Protein AF-A0A353CU67-F1 (afdb_monomer_lite)

Secondary structure (DSSP, 8-state):
--HHHHHHHHHHHHHHHHHHHHHTT-EE-S-HHHHHHHHHHHHHHHHHHSS-B-TTS---S-GGGSGGGBSSPTTHHHHHHHHSB-TTSSEE-HHHHTTSSPPPPPPP-SPPHHHHHHHHTT---------PPPS----PPP--

Radius of gyration: 16.13 Å; chains: 1; bounding box: 31×42×41 Å

pLDDT: mean 87.17, std 20.07, range [31.86, 98.75]

Foldseek 3Di:
DDPVVLLVQLVVVLVVVQVLQVQFVWHFAPPPVLSSVQSSLQVVCCVQLVARFRSPDDDPSDCVLRLQRGPVHVQQVVQCVPQQAGQSRRIGHPCCNVVVDPRDHTDDPDDDPVVSVVVVVDPPDDDDDDDDDDPDRGDDDRRD

Sequence (144 aa):
MNDEELKAKASALREKLDREAREGGYIINPDADMTGFLCEGLVRNIERYGYMACPCRLASGKRAEDLDIICPCDYRDPDLAEHGACFCALYVDSDIASGKKEARSVPERRPDAEQRAAAGGAQKSPSPEKSAPARGAGGMKVWR

Structure (mmCIF, N/CA/C/O backbone):
data_AF-A0A353CU67-F1
#
_entry.id   AF-A0A353CU67-F1
#
loop_
_atom_site.group_PDB
_atom_site.id
_atom_site.type_symbol
_atom_site.label_atom_id
_atom_site.label_alt_id
_atom_site.label_comp_id
_atom_site.label_asym_id
_atom_site.label_entity_id
_atom_site.label_seq_id
_atom_site.pdbx_PDB_ins_code
_atom_site.Cartn_x
_atom_site.Cartn_y
_atom_site.Cartn_z
_atom_site.occupancy
_atom_site.B_iso_or_equiv
_atom_site.auth_seq_id
_atom_site.auth_comp_id
_atom_site.auth_asym_id
_atom_site.auth_atom_id
_atom_site.pdbx_PDB_model_num
ATOM 1 N N . MET A 1 1 ? 13.006 14.622 -5.418 1.00 91.75 1 MET A N 1
ATOM 2 C CA . MET A 1 1 ? 11.907 15.270 -4.670 1.00 91.75 1 MET A CA 1
ATOM 3 C C . MET A 1 1 ? 12.388 15.688 -3.281 1.00 91.75 1 MET A C 1
ATOM 5 O O . MET A 1 1 ? 13.183 14.951 -2.707 1.00 91.75 1 MET A O 1
ATOM 9 N N . ASN A 1 2 ? 11.964 16.845 -2.761 1.00 96.38 2 ASN A N 1
ATOM 10 C CA . ASN A 1 2 ? 12.246 17.243 -1.369 1.00 96.38 2 ASN A CA 1
ATOM 11 C C . ASN A 1 2 ? 11.168 16.704 -0.397 1.00 96.38 2 ASN A C 1
ATOM 13 O O . ASN A 1 2 ? 10.161 16.151 -0.838 1.00 96.38 2 ASN A O 1
ATOM 17 N N . ASP A 1 3 ? 11.372 16.851 0.915 1.00 96.25 3 ASP A N 1
ATOM 18 C CA . ASP A 1 3 ? 10.478 16.263 1.928 1.00 96.25 3 ASP A CA 1
ATOM 19 C C . ASP A 1 3 ? 9.068 16.875 1.938 1.00 96.25 3 ASP A C 1
ATOM 21 O O . ASP A 1 3 ? 8.085 16.165 2.148 1.00 96.25 3 ASP A O 1
ATOM 25 N N . GLU A 1 4 ? 8.947 18.179 1.693 1.00 97.50 4 GLU A N 1
ATOM 26 C CA . GLU A 1 4 ? 7.653 18.871 1.650 1.00 97.50 4 GLU A CA 1
ATOM 27 C C . GLU A 1 4 ? 6.829 18.422 0.435 1.00 97.50 4 GLU A C 1
ATOM 29 O O . GLU A 1 4 ? 5.654 18.070 0.556 1.00 97.50 4 GLU A O 1
ATOM 34 N N . GLU A 1 5 ? 7.476 18.340 -0.728 1.00 98.06 5 GLU A N 1
ATOM 35 C CA . GLU A 1 5 ? 6.890 17.850 -1.972 1.00 98.06 5 GLU A CA 1
ATOM 36 C C . GLU A 1 5 ? 6.464 16.376 -1.845 1.00 98.06 5 GLU A C 1
ATOM 38 O O . GLU A 1 5 ? 5.383 16.005 -2.310 1.00 98.06 5 GLU A O 1
ATOM 43 N N . LEU A 1 6 ? 7.268 15.538 -1.176 1.00 98.19 6 LEU A N 1
ATOM 44 C CA . LEU A 1 6 ? 6.927 14.140 -0.901 1.00 98.19 6 LEU A CA 1
ATOM 45 C C . LEU A 1 6 ? 5.669 14.029 -0.040 1.00 98.19 6 LEU A C 1
ATOM 47 O O . LEU A 1 6 ? 4.749 13.296 -0.406 1.00 98.19 6 LEU A O 1
ATOM 51 N N . LYS A 1 7 ? 5.607 14.774 1.068 1.00 97.81 7 LYS A N 1
ATOM 52 C CA . LYS A 1 7 ? 4.450 14.770 1.973 1.00 97.81 7 LYS A CA 1
ATOM 53 C C . LYS A 1 7 ? 3.183 15.260 1.280 1.00 97.81 7 LYS A C 1
ATOM 55 O O . LYS A 1 7 ? 2.132 14.639 1.426 1.00 97.81 7 LYS A O 1
ATOM 60 N N . ALA A 1 8 ? 3.280 16.312 0.466 1.00 98.31 8 ALA A N 1
ATOM 61 C CA . ALA A 1 8 ? 2.150 16.814 -0.311 1.00 98.31 8 ALA A CA 1
ATOM 62 C C . ALA A 1 8 ? 1.625 15.760 -1.304 1.00 98.31 8 ALA A C 1
ATOM 64 O O . ALA A 1 8 ? 0.421 15.497 -1.353 1.00 98.31 8 ALA A O 1
ATOM 65 N N . LYS A 1 9 ? 2.519 15.094 -2.053 1.00 98.50 9 LYS A N 1
ATOM 66 C CA . LYS A 1 9 ? 2.133 14.006 -2.969 1.00 98.50 9 LYS A CA 1
ATOM 67 C C . LYS A 1 9 ? 1.560 12.798 -2.231 1.00 98.50 9 LYS A C 1
ATOM 69 O O . LYS A 1 9 ? 0.601 12.204 -2.717 1.00 98.50 9 LYS A O 1
ATOM 74 N N . ALA A 1 10 ? 2.118 12.437 -1.077 1.00 98.38 10 ALA A N 1
ATOM 75 C CA . ALA A 1 10 ? 1.627 11.332 -0.260 1.00 98.38 10 ALA A CA 1
ATOM 76 C C . ALA A 1 10 ? 0.223 11.613 0.293 1.00 98.38 10 ALA A C 1
ATOM 78 O O . ALA A 1 10 ? -0.641 10.744 0.205 1.00 98.38 10 ALA A O 1
ATOM 79 N N . SER A 1 11 ? -0.037 12.833 0.775 1.00 98.31 11 SER A N 1
ATOM 80 C CA . SER A 1 11 ? -1.372 13.251 1.221 1.00 98.31 11 SER A CA 1
ATOM 81 C C . SER A 1 11 ? -2.390 13.197 0.081 1.00 98.31 11 SER A C 1
ATOM 83 O O . SER A 1 11 ? -3.440 12.572 0.218 1.00 98.31 11 SER A O 1
ATOM 85 N N . ALA A 1 12 ? -2.052 13.763 -1.083 1.00 98.44 12 ALA A N 1
ATOM 86 C CA . ALA A 1 12 ? -2.919 13.722 -2.261 1.00 98.44 12 ALA A CA 1
ATOM 87 C C . ALA A 1 12 ? -3.181 12.282 -2.744 1.00 98.44 12 ALA A C 1
ATOM 89 O O . ALA A 1 12 ? -4.295 11.944 -3.155 1.00 98.44 12 ALA A O 1
ATOM 90 N N . LEU A 1 13 ? -2.168 11.410 -2.675 1.00 98.31 13 LEU A N 1
ATOM 91 C CA . LEU A 1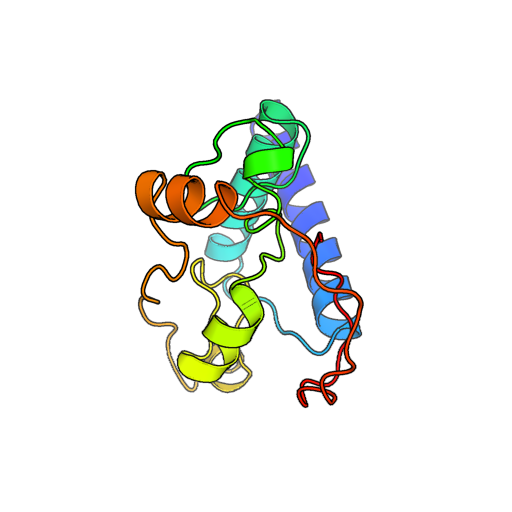 13 ? -2.321 9.993 -2.990 1.00 98.31 13 LEU A CA 1
ATOM 92 C C . LEU A 1 13 ? -3.242 9.294 -1.985 1.00 98.31 13 LEU A C 1
ATOM 94 O O . LEU A 1 13 ? -4.120 8.549 -2.409 1.00 98.31 13 LEU A O 1
ATOM 98 N N . ARG A 1 14 ? -3.090 9.554 -0.683 1.00 98.00 14 ARG A N 1
ATOM 99 C CA . ARG A 1 14 ? -3.952 8.993 0.365 1.00 98.00 14 ARG A CA 1
ATOM 100 C C . ARG A 1 14 ? -5.414 9.368 0.145 1.00 98.00 14 ARG A C 1
ATOM 102 O O . ARG A 1 14 ? -6.265 8.489 0.168 1.00 98.00 14 ARG A O 1
ATOM 109 N N . GLU A 1 15 ? -5.706 10.638 -0.129 1.00 98.12 15 GLU A N 1
ATOM 110 C CA . GLU A 1 15 ? -7.069 11.108 -0.422 1.00 98.12 15 GLU A CA 1
ATOM 111 C C . GLU A 1 15 ? -7.654 10.454 -1.676 1.00 98.12 15 GLU A C 1
ATOM 113 O O . GLU A 1 15 ? -8.826 10.073 -1.710 1.00 98.12 15 GLU A O 1
ATOM 118 N N . LYS A 1 16 ? -6.833 10.304 -2.723 1.00 97.62 16 LYS A N 1
ATOM 119 C CA . LYS A 1 16 ? -7.232 9.588 -3.933 1.00 97.62 16 LYS A CA 1
ATOM 120 C C . LYS A 1 16 ? -7.572 8.130 -3.620 1.00 97.62 16 LYS A C 1
ATOM 122 O O . LYS A 1 16 ? -8.643 7.677 -4.015 1.00 97.62 16 LYS A O 1
ATOM 127 N N . LEU A 1 17 ? -6.683 7.421 -2.926 1.00 97.06 17 LEU A N 1
ATOM 128 C CA . LEU A 1 17 ? -6.871 6.011 -2.594 1.00 97.06 17 LEU A CA 1
ATOM 129 C C . LEU A 1 17 ? -8.056 5.806 -1.645 1.00 97.06 17 LEU A C 1
ATOM 131 O O . LEU A 1 17 ? -8.770 4.828 -1.815 1.00 97.06 17 LEU A O 1
ATOM 135 N N . ASP A 1 18 ? -8.299 6.708 -0.690 1.00 96.62 18 ASP A N 1
ATOM 136 C CA . ASP A 1 18 ? -9.450 6.637 0.222 1.00 96.62 18 ASP A CA 1
ATOM 137 C C . ASP A 1 18 ? -10.770 6.816 -0.534 1.00 96.62 18 ASP A C 1
ATOM 139 O O . ASP A 1 18 ? -11.713 6.050 -0.341 1.00 96.62 18 ASP A O 1
ATOM 143 N N . ARG A 1 19 ? -10.833 7.772 -1.468 1.00 97.12 19 ARG A N 1
ATOM 144 C CA . ARG A 1 19 ? -12.006 7.934 -2.335 1.00 97.12 19 ARG A CA 1
ATOM 145 C C . ARG A 1 19 ? -12.255 6.684 -3.180 1.00 97.12 19 ARG A C 1
ATOM 147 O O . ARG A 1 19 ? -13.361 6.152 -3.153 1.00 97.12 19 ARG A O 1
ATOM 154 N N . GLU A 1 20 ? -11.229 6.195 -3.877 1.00 96.12 20 GLU A N 1
ATOM 155 C CA . GLU A 1 20 ? -11.326 4.970 -4.681 1.00 96.12 20 GLU A CA 1
ATOM 156 C C . GLU A 1 20 ? -11.699 3.760 -3.803 1.00 96.12 20 GLU A C 1
ATOM 158 O O . GLU A 1 20 ? -12.458 2.893 -4.234 1.00 96.12 20 GLU A O 1
ATOM 163 N N . ALA A 1 21 ? -11.193 3.696 -2.563 1.00 96.00 21 ALA A N 1
ATOM 164 C CA . ALA A 1 21 ? -11.525 2.658 -1.588 1.00 96.00 21 ALA A CA 1
ATOM 165 C C . ALA A 1 21 ? -13.010 2.666 -1.278 1.00 96.00 21 ALA A C 1
ATOM 167 O O . ALA A 1 21 ? -13.663 1.646 -1.475 1.00 96.00 21 ALA A O 1
ATOM 168 N N . ARG A 1 22 ? -13.556 3.818 -0.892 1.00 95.38 22 ARG A N 1
ATOM 169 C CA . ARG A 1 22 ? -14.975 3.959 -0.553 1.00 95.38 22 ARG A CA 1
ATOM 170 C C . ARG A 1 22 ? -15.887 3.642 -1.733 1.00 95.38 22 ARG A C 1
ATOM 172 O O . ARG A 1 22 ? -16.868 2.925 -1.558 1.00 95.38 22 ARG A O 1
ATOM 179 N N . GLU A 1 23 ? -15.552 4.126 -2.929 1.00 95.44 23 GLU A N 1
ATOM 180 C CA . GLU A 1 23 ? -16.278 3.798 -4.167 1.00 95.44 23 GLU A CA 1
ATOM 181 C C . GLU A 1 23 ? -16.242 2.291 -4.465 1.00 95.44 23 GLU A C 1
ATOM 183 O O . GLU A 1 23 ? -17.221 1.711 -4.934 1.00 95.44 23 GLU A O 1
ATOM 188 N N . GLY A 1 24 ? -15.119 1.647 -4.146 1.00 92.06 24 GLY A N 1
ATOM 189 C CA . GLY A 1 24 ? -14.917 0.209 -4.245 1.00 92.06 24 GLY A CA 1
ATOM 190 C C . GLY A 1 24 ? -15.327 -0.592 -3.007 1.00 92.06 24 GLY A C 1
ATOM 191 O O . GLY A 1 24 ? -14.977 -1.762 -2.951 1.00 92.06 24 GLY A O 1
ATOM 192 N N . GLY A 1 25 ? -16.019 -0.026 -2.014 1.00 95.44 25 GLY A N 1
ATOM 193 C CA . GLY A 1 25 ? -16.446 -0.772 -0.819 1.00 95.44 25 GLY A CA 1
ATOM 194 C C . GLY A 1 25 ? -15.316 -1.228 0.123 1.00 95.44 25 GLY A C 1
ATOM 195 O O . GLY A 1 25 ? -15.543 -2.075 0.983 1.00 95.44 25 GLY A O 1
ATOM 196 N N . TYR A 1 26 ? -14.114 -0.671 -0.018 1.00 97.62 26 TYR A N 1
ATOM 197 C CA . TYR A 1 26 ? -12.961 -0.894 0.857 1.00 97.62 26 TYR A CA 1
ATOM 198 C C . TYR A 1 26 ? -12.776 0.270 1.838 1.00 97.62 26 TYR A C 1
ATOM 200 O O . TYR A 1 26 ? -13.268 1.379 1.625 1.00 97.62 26 TYR A O 1
ATOM 208 N N . ILE A 1 27 ? -12.011 0.028 2.903 1.00 97.88 27 ILE A N 1
ATOM 209 C CA . ILE A 1 27 ? -11.697 1.024 3.930 1.00 97.88 27 ILE A CA 1
ATOM 210 C C . ILE A 1 27 ? -10.174 1.152 4.040 1.00 97.88 27 ILE A C 1
ATOM 212 O O . ILE A 1 27 ? -9.470 0.144 4.131 1.00 97.88 27 ILE A O 1
ATOM 216 N N . ILE A 1 28 ? -9.661 2.385 4.010 1.00 97.62 28 ILE A N 1
ATOM 217 C CA . ILE A 1 28 ? -8.264 2.669 4.353 1.00 97.62 28 ILE A CA 1
ATOM 218 C C . ILE A 1 28 ? -8.112 2.730 5.872 1.00 97.62 28 ILE A C 1
ATOM 220 O O . ILE A 1 28 ? -8.999 3.206 6.579 1.00 97.62 28 ILE A O 1
ATOM 224 N N . ASN A 1 29 ? -6.973 2.257 6.369 1.00 97.62 29 ASN A N 1
ATOM 225 C CA . ASN A 1 29 ? -6.633 2.313 7.782 1.00 97.62 29 ASN A CA 1
ATOM 226 C C . ASN A 1 29 ? -6.723 3.760 8.325 1.00 97.62 29 ASN A C 1
ATOM 228 O O . ASN A 1 29 ? -6.136 4.675 7.739 1.00 97.62 29 ASN A O 1
ATOM 232 N N . PRO A 1 30 ? -7.467 3.997 9.421 1.00 96.12 30 PRO A N 1
ATOM 233 C CA . PRO A 1 30 ? -7.671 5.342 9.953 1.00 96.12 30 PRO A CA 1
ATOM 234 C C . PRO A 1 30 ? -6.403 5.977 10.545 1.00 96.12 30 PRO A C 1
ATOM 236 O O . PRO A 1 30 ? -6.380 7.197 10.711 1.00 96.12 30 PRO A O 1
A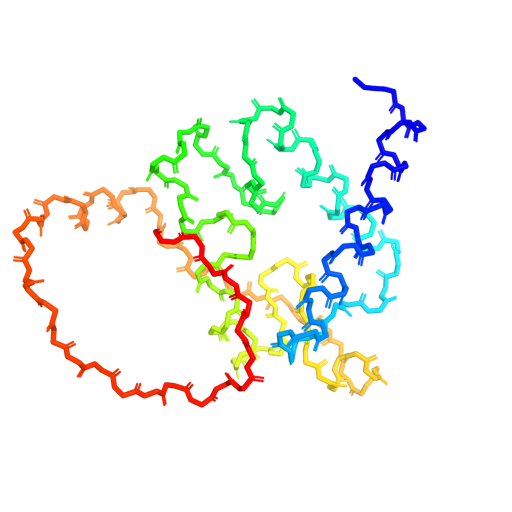TOM 239 N N . ASP A 1 31 ? -5.354 5.198 10.831 1.00 96.12 31 ASP A N 1
ATOM 240 C CA . ASP A 1 31 ? -4.064 5.712 11.302 1.00 96.12 31 ASP A CA 1
ATOM 241 C C . ASP A 1 31 ? -3.392 6.572 10.215 1.00 96.12 31 ASP A C 1
ATOM 243 O O . ASP A 1 31 ? -2.868 6.080 9.208 1.00 96.12 31 ASP A O 1
ATOM 247 N N . ALA A 1 32 ? -3.451 7.893 10.397 1.00 95.00 32 ALA A N 1
ATOM 248 C CA . ALA A 1 32 ? -2.970 8.866 9.423 1.00 95.00 32 ALA A CA 1
ATOM 249 C C . ALA A 1 32 ? -1.445 8.858 9.266 1.00 95.00 32 ALA A C 1
ATOM 251 O O . ALA A 1 32 ? -0.963 9.052 8.149 1.00 95.00 32 ALA A O 1
ATOM 252 N N . ASP A 1 33 ? -0.700 8.600 10.341 1.00 95.69 33 ASP A N 1
ATOM 253 C CA . ASP A 1 33 ? 0.763 8.601 10.312 1.00 95.69 33 ASP A CA 1
ATOM 254 C C . ASP A 1 33 ? 1.268 7.361 9.574 1.00 95.69 33 ASP A C 1
ATOM 256 O O . ASP A 1 33 ? 2.084 7.451 8.651 1.00 95.69 33 ASP A O 1
ATOM 260 N N . MET A 1 34 ? 0.704 6.200 9.911 1.00 95.38 34 MET A N 1
ATOM 261 C CA . MET A 1 34 ? 1.017 4.932 9.260 1.00 95.38 34 MET A CA 1
ATOM 262 C C . MET A 1 34 ? 0.645 4.958 7.773 1.00 95.38 34 MET A C 1
ATOM 264 O O . MET A 1 34 ? 1.471 4.646 6.910 1.00 95.38 34 MET A O 1
ATOM 268 N N . THR A 1 35 ? -0.574 5.389 7.440 1.00 97.38 35 THR A N 1
ATOM 269 C CA . THR A 1 35 ? -1.004 5.458 6.036 1.00 97.38 35 THR A CA 1
ATOM 270 C C . THR A 1 35 ? -0.262 6.530 5.246 1.00 97.38 35 THR A C 1
ATOM 272 O O . THR A 1 35 ? 0.028 6.310 4.068 1.00 97.38 35 THR A O 1
ATOM 275 N N . GLY A 1 36 ? 0.103 7.647 5.880 1.00 97.88 36 GLY A N 1
ATOM 276 C CA . GLY A 1 36 ? 0.984 8.662 5.309 1.00 97.88 36 GLY A CA 1
ATOM 277 C C . GLY A 1 36 ? 2.339 8.074 4.921 1.00 97.88 36 GLY A C 1
ATOM 278 O O . GLY A 1 36 ? 2.735 8.179 3.761 1.00 97.88 36 GLY A O 1
ATOM 279 N N . PHE A 1 37 ? 2.990 7.353 5.838 1.00 98.12 37 PHE A N 1
ATOM 280 C CA . PHE A 1 37 ? 4.268 6.681 5.583 1.00 98.12 37 PHE A CA 1
ATOM 281 C C . PHE A 1 37 ? 4.189 5.667 4.428 1.00 98.12 37 PHE A C 1
ATOM 283 O O . PHE A 1 37 ? 5.059 5.634 3.552 1.00 98.12 37 PHE A O 1
ATOM 290 N N . LEU A 1 38 ? 3.118 4.870 4.362 1.00 98.62 38 LEU A N 1
ATOM 291 C CA . LEU A 1 38 ? 2.898 3.944 3.245 1.00 98.62 38 LEU A CA 1
ATOM 292 C C . LEU A 1 38 ? 2.709 4.685 1.916 1.00 98.62 38 LEU A C 1
ATOM 294 O O . LEU A 1 38 ? 3.270 4.271 0.898 1.00 98.62 38 LEU A O 1
ATOM 298 N N . CYS A 1 39 ? 1.957 5.788 1.916 1.00 98.69 39 CYS A N 1
ATOM 299 C CA . CYS A 1 39 ? 1.754 6.611 0.726 1.00 98.69 39 CYS A CA 1
ATOM 300 C C . CYS A 1 39 ? 3.051 7.288 0.268 1.00 98.69 39 CYS A C 1
ATOM 302 O O . CYS A 1 39 ? 3.302 7.345 -0.934 1.00 98.69 39 CYS A O 1
ATOM 304 N N . GLU A 1 40 ? 3.919 7.722 1.183 1.00 98.69 40 GLU A N 1
ATOM 305 C CA . GLU A 1 40 ? 5.257 8.203 0.828 1.00 98.69 40 GLU A CA 1
ATOM 306 C C . GLU A 1 40 ? 6.075 7.113 0.122 1.00 98.69 40 GLU A C 1
ATOM 308 O O . GLU A 1 40 ? 6.685 7.367 -0.921 1.00 98.69 40 GLU A O 1
ATOM 313 N N . GLY A 1 41 ? 6.044 5.881 0.639 1.00 98.56 41 GLY A N 1
ATOM 314 C CA . GLY A 1 41 ? 6.673 4.726 -0.003 1.00 98.56 41 GLY A CA 1
ATOM 315 C C . GLY A 1 41 ? 6.128 4.462 -1.410 1.00 98.56 41 GLY A C 1
ATOM 316 O O . GLY A 1 41 ? 6.902 4.246 -2.343 1.00 98.56 41 GLY A O 1
ATOM 317 N N . LEU A 1 42 ? 4.807 4.547 -1.590 1.00 98.69 42 LEU A N 1
ATOM 318 C CA . LEU A 1 42 ? 4.160 4.410 -2.899 1.00 98.69 42 LEU A CA 1
ATOM 319 C C . LEU A 1 42 ? 4.619 5.497 -3.879 1.00 98.69 42 LEU A C 1
ATOM 321 O O . LEU A 1 42 ? 4.978 5.178 -5.011 1.00 98.69 42 LEU A O 1
ATOM 325 N N . VAL A 1 43 ? 4.659 6.764 -3.454 1.00 98.75 43 VAL A N 1
ATOM 326 C CA . VAL A 1 43 ? 5.128 7.879 -4.296 1.00 98.75 43 VAL A CA 1
ATOM 327 C C . VAL A 1 43 ? 6.591 7.680 -4.695 1.00 98.75 43 VAL A C 1
ATOM 329 O O . VAL A 1 43 ? 6.927 7.823 -5.871 1.00 98.75 43 VAL A O 1
ATOM 332 N N . ARG A 1 44 ? 7.457 7.288 -3.752 1.00 98.56 44 ARG A N 1
ATOM 333 C CA . ARG A 1 44 ? 8.868 6.981 -4.042 1.00 98.56 44 ARG A CA 1
ATOM 334 C C . ARG A 1 44 ? 9.009 5.823 -5.029 1.00 98.56 44 ARG A C 1
ATOM 336 O O . ARG A 1 44 ? 9.876 5.869 -5.895 1.00 98.56 44 ARG A O 1
ATOM 343 N N . ASN A 1 45 ? 8.160 4.802 -4.933 1.00 98.50 45 ASN A N 1
ATOM 344 C CA . ASN A 1 45 ? 8.165 3.680 -5.872 1.00 98.50 45 ASN A CA 1
ATOM 345 C C . ASN A 1 45 ? 7.694 4.092 -7.272 1.00 98.50 45 ASN A C 1
ATOM 347 O O . ASN A 1 45 ? 8.267 3.625 -8.255 1.00 98.50 45 ASN A O 1
ATOM 351 N N . ILE A 1 46 ? 6.728 5.010 -7.379 1.00 98.25 46 ILE A N 1
ATOM 352 C CA . ILE A 1 46 ? 6.336 5.599 -8.667 1.00 98.25 46 ILE A CA 1
ATOM 353 C C . ILE A 1 46 ? 7.512 6.371 -9.276 1.00 98.25 46 ILE A C 1
ATOM 355 O O . ILE A 1 46 ? 7.817 6.163 -10.446 1.00 98.25 46 ILE A O 1
ATOM 359 N N . GLU A 1 47 ? 8.198 7.213 -8.496 1.00 97.62 47 GLU A N 1
ATOM 360 C CA . GLU A 1 47 ? 9.373 7.971 -8.964 1.00 97.62 47 GLU A CA 1
ATOM 361 C C . GLU A 1 47 ? 10.516 7.036 -9.394 1.00 97.62 47 GLU A C 1
ATOM 363 O O . GLU A 1 47 ? 11.149 7.259 -10.423 1.00 97.62 47 GLU A O 1
ATOM 368 N N . ARG A 1 48 ? 10.757 5.963 -8.633 1.00 97.56 48 ARG A N 1
ATOM 369 C CA . ARG A 1 48 ? 11.866 5.029 -8.859 1.00 97.56 48 ARG A CA 1
ATOM 370 C C . ARG A 1 48 ? 11.626 4.049 -10.008 1.00 97.56 48 ARG A C 1
ATOM 372 O O . ARG A 1 48 ? 12.543 3.801 -10.783 1.00 97.56 48 ARG A O 1
ATOM 379 N N . TYR A 1 49 ? 10.444 3.439 -10.075 1.00 97.81 49 TYR A N 1
ATOM 380 C CA . TYR A 1 49 ? 10.158 2.321 -10.984 1.00 97.81 49 TYR A CA 1
ATOM 381 C C . TYR A 1 49 ? 9.190 2.690 -12.116 1.00 97.81 49 TYR A C 1
ATOM 383 O O . TYR A 1 49 ? 9.013 1.914 -13.052 1.00 97.81 49 TYR A O 1
ATOM 391 N N . GLY A 1 50 ? 8.534 3.851 -12.040 1.00 97.94 50 GLY A N 1
ATOM 392 C CA . GLY A 1 50 ? 7.503 4.267 -12.996 1.00 97.94 50 GLY A CA 1
ATOM 393 C C . GLY A 1 50 ? 6.132 3.620 -12.767 1.00 97.94 50 GLY A C 1
ATOM 394 O O . GLY A 1 50 ? 5.224 3.800 -13.576 1.00 97.94 50 GLY A O 1
ATOM 395 N N . TYR A 1 51 ? 5.953 2.864 -11.681 1.00 97.94 51 TYR A N 1
ATOM 396 C CA . TYR A 1 51 ? 4.673 2.271 -11.292 1.00 97.94 51 TYR A CA 1
ATOM 397 C C . TYR A 1 51 ? 4.542 2.177 -9.773 1.00 97.94 51 TYR A C 1
ATOM 399 O O . TYR A 1 51 ? 5.521 2.184 -9.030 1.00 97.94 51 TYR A O 1
ATOM 407 N N . MET A 1 52 ? 3.297 2.083 -9.312 1.00 97.44 52 MET A N 1
ATOM 408 C CA . MET A 1 52 ? 2.937 2.094 -7.896 1.00 97.44 52 MET A CA 1
ATOM 409 C C . MET A 1 52 ? 3.169 0.724 -7.237 1.00 97.44 52 MET A C 1
ATOM 411 O O . MET A 1 52 ? 2.228 0.057 -6.813 1.00 97.44 52 MET A O 1
ATOM 415 N N . ALA A 1 53 ? 4.424 0.272 -7.192 1.00 98.31 53 ALA A N 1
ATOM 416 C CA . ALA A 1 53 ? 4.796 -0.976 -6.529 1.00 98.31 53 ALA A CA 1
ATOM 417 C C . ALA A 1 53 ? 4.488 -0.917 -5.023 1.00 98.31 53 ALA A C 1
ATOM 419 O O . ALA A 1 53 ? 4.713 0.116 -4.386 1.00 98.31 53 ALA A O 1
ATOM 420 N N . CYS A 1 54 ? 4.006 -2.025 -4.450 1.00 97.94 54 CYS A N 1
ATOM 421 C CA . CYS A 1 54 ? 3.727 -2.162 -3.018 1.00 97.94 54 CYS A CA 1
ATOM 422 C C . CYS A 1 54 ? 4.928 -1.687 -2.169 1.00 97.94 54 CYS A C 1
ATOM 424 O O . CYS A 1 54 ? 6.047 -2.141 -2.404 1.00 97.94 54 CYS A O 1
ATOM 426 N N . PRO A 1 55 ? 4.731 -0.800 -1.174 1.00 97.38 55 PRO A N 1
ATOM 427 C CA . PRO A 1 55 ? 5.836 -0.168 -0.453 1.00 97.38 55 PRO A CA 1
ATOM 428 C C . PRO A 1 55 ? 6.500 -1.118 0.554 1.00 97.38 55 PRO A C 1
ATOM 430 O O . PRO A 1 55 ? 7.622 -0.870 0.980 1.00 97.38 55 PRO A O 1
ATOM 433 N N . CYS A 1 56 ? 5.826 -2.216 0.909 1.00 96.75 56 CYS A N 1
ATOM 434 C CA . CYS A 1 56 ? 6.304 -3.217 1.865 1.00 96.75 56 CYS A CA 1
ATOM 435 C C . CYS A 1 56 ? 6.856 -4.482 1.192 1.00 96.75 56 CYS A C 1
ATOM 437 O O . CYS A 1 56 ? 7.218 -5.426 1.887 1.00 96.75 56 CYS A O 1
ATOM 439 N N . ARG A 1 57 ? 6.914 -4.522 -0.147 1.00 96.69 57 ARG A N 1
ATOM 440 C CA . ARG A 1 57 ? 7.490 -5.634 -0.911 1.00 96.69 57 ARG A CA 1
ATOM 441 C C . ARG A 1 57 ? 8.654 -5.146 -1.752 1.00 96.69 57 ARG A C 1
ATOM 443 O O . ARG A 1 57 ? 8.650 -4.026 -2.258 1.00 96.69 57 ARG A O 1
ATOM 450 N N . LEU A 1 58 ? 9.642 -6.015 -1.938 1.00 94.75 58 LEU A N 1
ATOM 451 C CA . LEU A 1 58 ? 10.751 -5.725 -2.834 1.00 94.75 58 LEU A CA 1
ATOM 452 C C . LEU A 1 58 ? 10.286 -5.871 -4.290 1.00 94.75 58 LEU A C 1
ATOM 454 O O . LEU A 1 58 ? 10.007 -6.976 -4.760 1.00 94.75 58 LEU A O 1
ATOM 458 N N . ALA A 1 59 ? 10.190 -4.738 -4.982 1.00 96.44 59 ALA A N 1
ATOM 459 C CA . ALA A 1 59 ? 9.930 -4.680 -6.414 1.00 96.44 59 ALA A CA 1
ATOM 460 C C . ALA A 1 59 ? 11.164 -5.136 -7.207 1.00 96.44 59 ALA A C 1
ATOM 462 O O . ALA A 1 59 ? 12.293 -4.800 -6.849 1.00 96.44 59 ALA A O 1
ATOM 463 N N . SER A 1 60 ? 10.948 -5.861 -8.304 1.00 95.50 60 SER A N 1
ATOM 464 C CA . SER A 1 60 ? 12.008 -6.224 -9.257 1.00 95.50 60 SER A CA 1
ATOM 465 C C . SER A 1 60 ? 12.467 -5.032 -10.107 1.00 95.50 60 SER A C 1
ATOM 467 O O . SER A 1 60 ? 13.541 -5.071 -10.706 1.00 95.50 60 SER A O 1
ATOM 469 N N . GLY A 1 61 ? 11.641 -3.983 -10.194 1.00 96.38 61 GLY A N 1
ATOM 470 C CA . GLY A 1 61 ? 11.833 -2.847 -11.099 1.00 96.38 61 GLY A CA 1
ATOM 471 C C . GLY A 1 61 ? 11.381 -3.127 -12.535 1.00 96.38 61 GLY A C 1
ATOM 472 O O . GLY A 1 61 ? 11.433 -2.239 -13.385 1.00 96.38 61 GLY A O 1
ATOM 473 N N . LYS A 1 62 ? 10.902 -4.343 -12.819 1.00 96.44 62 LYS A N 1
ATOM 474 C CA . LYS A 1 62 ? 10.325 -4.720 -14.107 1.00 96.44 62 LYS A CA 1
ATOM 475 C C . LYS A 1 62 ? 8.824 -4.877 -13.940 1.00 96.44 62 LYS A C 1
ATOM 477 O O . LYS A 1 62 ? 8.347 -5.860 -13.383 1.00 96.44 62 LYS A O 1
ATOM 482 N N . ARG A 1 63 ? 8.060 -3.942 -14.509 1.00 94.94 63 ARG A N 1
ATOM 483 C CA . ARG A 1 63 ? 6.594 -3.913 -14.380 1.00 94.94 63 ARG A CA 1
ATOM 484 C C . ARG A 1 63 ? 5.921 -5.256 -14.697 1.00 94.94 63 ARG A C 1
ATOM 486 O O . ARG A 1 63 ? 4.962 -5.609 -14.028 1.00 94.94 63 ARG A O 1
ATOM 493 N N . ALA A 1 64 ? 6.416 -5.993 -15.693 1.00 94.00 64 ALA A N 1
ATOM 494 C CA . ALA A 1 64 ? 5.864 -7.293 -16.084 1.00 94.00 64 ALA A CA 1
ATOM 495 C C . ALA A 1 64 ? 6.025 -8.384 -15.006 1.00 94.00 64 ALA A C 1
ATOM 497 O O . ALA A 1 64 ? 5.171 -9.255 -14.903 1.00 94.00 64 ALA A O 1
ATOM 498 N N . GLU A 1 65 ? 7.086 -8.325 -14.196 1.00 94.50 65 GLU A N 1
ATOM 499 C CA . GLU A 1 65 ? 7.347 -9.273 -13.101 1.00 94.50 65 GLU A CA 1
ATOM 500 C C . GLU A 1 65 ? 6.646 -8.864 -11.789 1.00 94.50 65 GLU A C 1
ATOM 502 O O . GLU A 1 65 ? 6.573 -9.663 -10.857 1.00 94.50 65 GLU A O 1
ATOM 507 N N . ASP A 1 66 ? 6.133 -7.630 -11.719 1.00 96.50 66 ASP A N 1
ATOM 508 C CA . ASP A 1 66 ? 5.576 -7.015 -10.509 1.00 96.50 66 ASP A CA 1
ATOM 509 C C . ASP A 1 66 ? 4.080 -6.680 -10.613 1.00 96.50 66 ASP A C 1
ATOM 511 O O . ASP A 1 66 ? 3.554 -6.018 -9.718 1.00 96.50 66 ASP A O 1
ATOM 515 N N . LEU A 1 67 ? 3.383 -7.099 -11.680 1.00 96.50 67 LEU A N 1
ATOM 516 C CA . LEU A 1 67 ? 1.943 -6.835 -11.861 1.00 96.50 67 LEU A CA 1
ATOM 517 C C . LEU A 1 67 ? 1.134 -7.215 -10.614 1.00 96.50 67 LEU A C 1
ATOM 519 O O . LEU A 1 67 ? 0.301 -6.437 -10.152 1.00 96.50 67 LEU A O 1
ATOM 523 N N . ASP A 1 68 ? 1.478 -8.357 -10.020 1.00 96.31 68 ASP A N 1
ATOM 524 C CA . ASP A 1 68 ? 0.850 -8.918 -8.829 1.00 96.31 68 ASP A CA 1
ATOM 525 C C . ASP A 1 68 ? 1.004 -8.041 -7.577 1.00 96.31 68 ASP A C 1
ATOM 527 O O . ASP A 1 68 ? 0.207 -8.159 -6.648 1.00 96.31 68 ASP A O 1
ATOM 531 N N . ILE A 1 69 ? 1.999 -7.148 -7.542 1.00 97.38 69 ILE A N 1
ATOM 532 C CA . ILE A 1 69 ? 2.291 -6.253 -6.413 1.00 97.38 69 ILE A CA 1
ATOM 533 C C . ILE A 1 69 ? 2.094 -4.766 -6.725 1.00 97.38 69 ILE A C 1
ATOM 535 O O . ILE A 1 69 ? 2.419 -3.932 -5.874 1.00 97.38 69 ILE A O 1
ATOM 539 N N . ILE A 1 70 ? 1.561 -4.394 -7.893 1.00 98.00 70 ILE A N 1
ATOM 540 C CA . ILE A 1 70 ? 1.142 -3.006 -8.139 1.00 98.00 70 ILE A CA 1
ATOM 541 C C . ILE A 1 70 ? -0.067 -2.718 -7.251 1.00 98.00 70 ILE A C 1
ATOM 543 O O . ILE A 1 70 ? -1.052 -3.438 -7.307 1.00 98.00 70 ILE A O 1
ATOM 547 N N . CYS A 1 71 ? -0.005 -1.676 -6.424 1.00 96.81 71 CYS A N 1
ATOM 548 C CA . CYS A 1 71 ? -1.075 -1.342 -5.488 1.00 96.81 71 CYS A CA 1
ATOM 549 C C . CYS A 1 71 ? -2.348 -0.864 -6.236 1.00 96.81 71 CYS A C 1
ATOM 551 O O . CYS A 1 71 ? -2.228 -0.062 -7.169 1.00 96.81 71 CYS A O 1
ATOM 553 N N . PRO A 1 72 ? -3.560 -1.306 -5.847 1.00 96.38 72 PRO A N 1
ATOM 554 C CA . PRO A 1 72 ? -3.838 -2.428 -4.942 1.00 96.38 72 PRO A CA 1
ATOM 555 C C . PRO A 1 72 ? -3.422 -3.774 -5.564 1.00 96.38 72 PRO A C 1
ATOM 557 O O . PRO A 1 72 ? -3.765 -4.062 -6.707 1.00 96.38 72 PRO A O 1
ATOM 560 N N . CYS A 1 73 ? -2.683 -4.588 -4.803 1.00 97.06 73 CYS A N 1
ATOM 561 C CA . CYS A 1 73 ? -2.094 -5.843 -5.282 1.00 97.06 73 CYS A CA 1
ATOM 562 C C . CYS A 1 73 ? -3.097 -7.006 -5.321 1.00 97.06 73 CYS A C 1
ATOM 564 O O . CYS A 1 73 ? -4.088 -6.994 -4.587 1.00 97.06 73 CYS A O 1
ATOM 566 N N . ASP A 1 74 ? -2.761 -8.066 -6.064 1.00 96.38 74 ASP A N 1
ATOM 567 C CA . ASP A 1 74 ? -3.551 -9.306 -6.186 1.00 96.38 74 ASP A CA 1
ATOM 568 C C . ASP A 1 74 ? -3.877 -9.955 -4.827 1.00 96.38 74 ASP A C 1
ATOM 570 O O . ASP A 1 74 ? -4.896 -10.626 -4.671 1.00 96.38 74 ASP A O 1
ATOM 574 N N . TYR A 1 75 ? -3.026 -9.725 -3.826 1.00 96.88 75 TYR A N 1
ATOM 575 C CA . TYR A 1 75 ? -3.132 -10.321 -2.494 1.00 96.88 75 TYR A CA 1
ATOM 576 C C . TYR A 1 75 ? -4.059 -9.564 -1.533 1.00 96.88 75 TYR A C 1
ATOM 578 O O . TYR A 1 75 ? -4.416 -10.104 -0.492 1.00 96.88 75 TYR A O 1
ATOM 586 N N . ARG A 1 76 ? -4.475 -8.329 -1.857 1.00 97.44 76 ARG A N 1
ATOM 587 C CA . ARG A 1 76 ? -5.232 -7.472 -0.923 1.00 97.44 76 ARG A CA 1
ATOM 588 C C . ARG A 1 76 ? -6.534 -8.132 -0.474 1.00 97.44 76 ARG A C 1
ATOM 590 O O . ARG A 1 76 ? -6.831 -8.153 0.713 1.00 97.44 76 ARG A O 1
ATOM 597 N N . ASP A 1 77 ? -7.309 -8.631 -1.424 1.00 96.38 77 ASP A N 1
ATOM 598 C CA . ASP A 1 77 ? -8.639 -9.177 -1.164 1.00 96.38 77 ASP A CA 1
ATOM 599 C C . ASP A 1 77 ? -8.602 -10.478 -0.346 1.00 96.38 77 ASP A C 1
ATOM 601 O O . ASP A 1 77 ? -9.321 -10.547 0.654 1.00 96.38 77 ASP A O 1
ATOM 605 N N . PRO A 1 78 ? -7.766 -11.489 -0.677 1.00 96.75 78 PRO A N 1
ATOM 606 C CA . PRO A 1 78 ? -7.638 -12.662 0.184 1.00 96.75 78 PRO A CA 1
ATOM 607 C C . PRO A 1 78 ? -7.058 -12.320 1.565 1.00 96.75 78 PRO A C 1
ATOM 609 O O . PRO A 1 78 ? -7.511 -12.889 2.556 1.00 96.75 78 PRO A O 1
ATOM 612 N N . ASP A 1 79 ? -6.124 -11.364 1.662 1.00 98.00 79 ASP A N 1
ATOM 613 C CA . ASP A 1 79 ? -5.601 -10.898 2.953 1.00 98.00 79 ASP A CA 1
ATOM 614 C C . ASP A 1 79 ? -6.700 -10.261 3.821 1.00 98.00 79 ASP A C 1
ATOM 616 O O . ASP A 1 79 ? -6.841 -10.605 4.993 1.00 98.00 79 ASP A O 1
ATOM 620 N N . LEU A 1 80 ? -7.521 -9.379 3.242 1.00 96.69 80 LEU A N 1
ATOM 621 C CA . LEU A 1 80 ? -8.658 -8.766 3.932 1.00 96.69 80 LEU A CA 1
ATOM 622 C C . LEU A 1 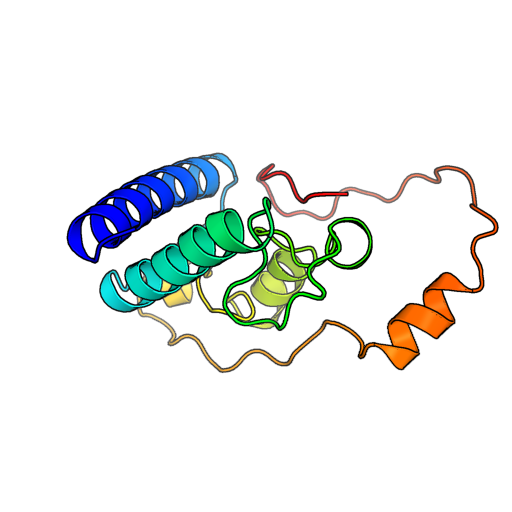80 ? -9.669 -9.814 4.400 1.00 96.69 80 LEU A C 1
ATOM 624 O O . LEU A 1 80 ? -10.151 -9.734 5.527 1.00 96.69 80 LEU A O 1
ATOM 628 N N . ALA A 1 81 ? -9.981 -10.798 3.555 1.00 96.00 81 ALA A N 1
ATOM 629 C CA . ALA A 1 81 ? -10.952 -11.835 3.881 1.00 96.00 81 ALA A CA 1
ATOM 630 C C . ALA A 1 81 ? -10.498 -12.734 5.044 1.00 96.00 81 ALA A C 1
ATOM 632 O O . ALA A 1 81 ? -11.326 -13.143 5.856 1.00 96.00 81 ALA A O 1
ATOM 633 N N . GLU A 1 82 ? -9.203 -13.050 5.129 1.00 96.88 82 GLU A N 1
ATOM 634 C CA . GLU A 1 82 ? -8.670 -13.970 6.143 1.00 96.88 82 GLU A CA 1
ATOM 635 C C . GLU A 1 82 ? -8.186 -13.257 7.414 1.00 96.88 82 GLU A C 1
ATOM 637 O O . GLU A 1 82 ? -8.322 -13.787 8.518 1.00 96.88 82 GLU A O 1
ATOM 642 N N . HIS A 1 83 ? -7.621 -12.057 7.277 1.00 97.25 83 HIS A N 1
ATOM 643 C CA . HIS A 1 83 ? -6.914 -11.368 8.360 1.00 97.25 83 HIS A CA 1
ATOM 644 C C . HIS A 1 83 ? -7.494 -9.995 8.706 1.00 97.25 83 HIS A C 1
ATOM 646 O O . HIS A 1 83 ? -7.044 -9.376 9.670 1.00 97.25 83 HIS A O 1
ATOM 652 N N . GLY A 1 84 ? -8.467 -9.503 7.937 1.00 97.06 84 GLY A N 1
ATOM 653 C CA . GLY A 1 84 ? -9.060 -8.180 8.129 1.00 97.06 84 GLY A CA 1
ATOM 654 C C . GLY A 1 84 ? -8.174 -7.024 7.664 1.00 97.06 84 GLY A C 1
ATOM 655 O O . GLY A 1 84 ? -8.608 -5.882 7.703 1.00 97.06 84 GLY A O 1
ATOM 656 N N . ALA A 1 85 ? -6.951 -7.270 7.194 1.00 97.88 85 ALA A N 1
ATOM 657 C CA . ALA A 1 85 ? -6.039 -6.244 6.695 1.00 97.88 85 ALA A CA 1
ATOM 658 C C . ALA A 1 85 ? -5.226 -6.791 5.523 1.00 97.88 85 ALA A C 1
ATOM 660 O O . ALA A 1 85 ? -4.919 -7.978 5.499 1.00 97.88 85 ALA A O 1
ATOM 661 N N . CYS A 1 86 ? -4.846 -5.940 4.566 1.00 97.81 86 CYS A N 1
ATOM 662 C CA . CYS A 1 86 ? -3.853 -6.334 3.564 1.00 97.81 86 CYS A CA 1
ATOM 663 C C . CYS A 1 86 ? -2.452 -6.461 4.183 1.00 97.81 86 CYS A C 1
ATOM 665 O O . CYS A 1 86 ? -2.218 -5.947 5.273 1.00 97.81 86 CYS A O 1
ATOM 667 N N . PHE A 1 87 ? -1.497 -7.071 3.471 1.00 98.06 87 PHE A N 1
ATOM 668 C CA . PHE A 1 87 ? -0.125 -7.261 3.967 1.00 98.06 87 PHE A CA 1
ATOM 669 C C . PHE A 1 87 ? 0.531 -6.025 4.614 1.00 98.06 87 PHE A C 1
ATOM 671 O O . PHE A 1 87 ? 1.165 -6.131 5.659 1.00 98.06 87 PHE A O 1
ATOM 678 N N . CYS A 1 88 ? 0.363 -4.838 4.021 1.00 97.38 88 CYS A N 1
ATOM 679 C CA . CYS A 1 88 ? 0.898 -3.587 4.569 1.00 97.38 88 CYS A CA 1
ATOM 680 C C . CYS A 1 88 ? -0.055 -2.861 5.532 1.00 97.38 88 CYS A C 1
ATOM 682 O O . CYS A 1 88 ? 0.265 -1.770 5.990 1.00 97.38 88 CYS A O 1
ATOM 684 N N . ALA A 1 89 ? -1.238 -3.422 5.785 1.00 97.38 89 ALA A N 1
ATOM 685 C CA . ALA A 1 89 ? -2.336 -2.852 6.560 1.00 97.38 89 ALA A CA 1
ATOM 686 C C . ALA A 1 89 ? -2.832 -1.471 6.080 1.00 97.38 89 ALA A C 1
ATOM 688 O O . ALA A 1 89 ? -3.445 -0.738 6.854 1.00 97.38 89 ALA A O 1
ATOM 689 N N . LEU A 1 90 ? -2.609 -1.118 4.804 1.00 98.25 90 LEU A N 1
ATOM 690 C CA . LEU A 1 90 ? -3.181 0.089 4.189 1.00 98.25 90 LEU A CA 1
ATOM 691 C C . LEU A 1 90 ? -4.704 -0.016 4.054 1.00 98.25 90 LEU A C 1
ATOM 693 O O . LEU A 1 90 ? -5.412 0.947 4.328 1.00 98.25 90 LEU A O 1
ATOM 697 N N . TYR A 1 91 ? -5.190 -1.183 3.626 1.00 98.31 91 TYR A N 1
ATOM 698 C CA . TYR A 1 91 ? -6.611 -1.506 3.555 1.00 98.31 91 TYR A CA 1
ATOM 699 C C . TYR A 1 91 ? -6.967 -2.417 4.720 1.00 98.31 91 TYR A C 1
ATOM 701 O O . TYR A 1 91 ? -6.227 -3.368 4.993 1.00 98.31 91 TYR A O 1
ATOM 709 N N . VAL A 1 92 ? -8.094 -2.140 5.369 1.00 98.38 92 VAL A N 1
ATOM 710 C CA . VAL A 1 92 ? -8.573 -2.866 6.549 1.00 98.38 92 VAL A CA 1
ATOM 711 C C . VAL A 1 92 ? -10.080 -3.113 6.479 1.00 98.38 92 VAL A C 1
ATOM 713 O O . VAL A 1 92 ? 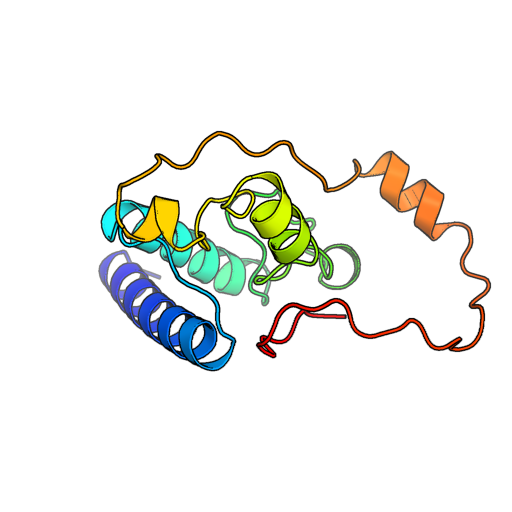-10.793 -2.485 5.697 1.00 98.38 92 VAL A O 1
ATOM 716 N N . ASP A 1 93 ? -10.570 -4.038 7.295 1.00 97.62 93 ASP A N 1
ATOM 717 C CA . ASP A 1 93 ? -11.991 -4.276 7.503 1.00 97.62 93 ASP A CA 1
ATOM 718 C C . ASP A 1 93 ? -12.611 -3.241 8.458 1.00 97.62 93 ASP A C 1
ATOM 720 O O . ASP A 1 93 ? -11.942 -2.385 9.047 1.00 97.62 93 ASP A O 1
ATOM 724 N N . SER A 1 94 ? -13.930 -3.321 8.625 1.00 97.00 94 SER A N 1
ATOM 725 C CA . SER A 1 94 ? -14.672 -2.413 9.497 1.00 97.00 94 SER A CA 1
ATOM 726 C C . SER A 1 94 ? -14.364 -2.588 10.985 1.00 97.00 94 SER A C 1
ATOM 728 O O . SER A 1 94 ? -14.520 -1.635 11.750 1.00 97.00 94 SER A O 1
ATOM 730 N N . ASP A 1 95 ? -13.979 -3.785 11.431 1.00 97.06 95 ASP A N 1
ATOM 731 C CA . ASP A 1 95 ? -13.682 -4.033 12.843 1.00 97.06 95 ASP A CA 1
ATOM 732 C C . ASP A 1 95 ? -12.365 -3.361 13.235 1.00 97.06 95 ASP A C 1
ATOM 734 O O . ASP A 1 95 ? -12.294 -2.732 14.291 1.00 97.06 95 ASP A O 1
ATOM 738 N N . ILE A 1 96 ? -11.357 -3.425 12.365 1.00 96.94 96 ILE A N 1
ATOM 739 C CA . ILE A 1 96 ? -10.088 -2.721 12.546 1.00 96.94 96 ILE A CA 1
ATOM 740 C C . ILE A 1 96 ? -10.284 -1.217 12.377 1.00 96.94 96 ILE A C 1
ATOM 742 O O . ILE A 1 96 ? -9.855 -0.445 13.232 1.00 96.94 96 ILE A O 1
ATOM 746 N N . ALA A 1 97 ? -10.998 -0.782 11.334 1.00 96.88 97 ALA A N 1
ATOM 747 C CA . ALA A 1 97 ? -11.252 0.641 11.109 1.00 96.88 97 ALA A CA 1
ATOM 748 C C . ALA A 1 97 ? -12.015 1.314 12.264 1.00 96.88 97 ALA A C 1
ATOM 750 O O . ALA A 1 97 ? -11.843 2.505 12.507 1.00 96.88 97 ALA A O 1
ATOM 751 N N . SER A 1 98 ? -12.860 0.565 12.981 1.00 96.81 98 SER A N 1
ATOM 752 C CA . SER A 1 98 ? -13.597 1.069 14.148 1.00 96.81 98 SER A CA 1
ATOM 753 C C . SER A 1 98 ? -12.874 0.858 15.482 1.00 96.81 98 SER A C 1
ATOM 755 O O . SER A 1 98 ? -13.429 1.197 16.526 1.00 96.81 98 SER A O 1
ATOM 757 N N . GLY A 1 99 ? -11.661 0.295 15.472 1.00 95.06 99 GLY A N 1
ATOM 758 C CA . GLY A 1 99 ? -10.869 0.034 16.676 1.00 95.06 99 GLY A CA 1
ATOM 759 C C . GLY A 1 99 ? -11.377 -1.127 17.537 1.00 95.06 99 GLY A C 1
ATOM 760 O O . GLY A 1 99 ? -10.926 -1.295 18.666 1.00 95.06 99 GLY A O 1
ATOM 761 N N . LYS A 1 100 ? -12.305 -1.953 17.034 1.00 95.88 100 LYS A N 1
ATOM 762 C CA . LYS A 1 100 ? -12.758 -3.176 17.727 1.00 95.88 100 LYS A CA 1
ATOM 763 C C . LYS A 1 100 ? -11.697 -4.274 17.707 1.00 95.88 100 LYS A C 1
ATOM 765 O O . LYS A 1 100 ? -11.722 -5.170 18.550 1.00 95.88 100 LYS A O 1
ATOM 770 N N . LYS A 1 101 ? -10.808 -4.234 16.714 1.00 93.56 101 LYS A N 1
ATOM 771 C CA . LYS A 1 101 ? -9.666 -5.132 16.546 1.00 93.56 101 LYS A CA 1
ATOM 772 C C . LYS A 1 101 ? -8.444 -4.312 16.158 1.00 93.56 101 LYS A C 1
ATOM 774 O O . LYS A 1 101 ? -8.564 -3.286 15.500 1.00 93.56 101 LYS A O 1
ATOM 779 N N . GLU A 1 102 ? -7.270 -4.797 16.523 1.00 90.75 102 GLU A N 1
ATOM 780 C CA . GLU A 1 102 ? -6.011 -4.261 16.013 1.00 90.75 102 GLU A CA 1
ATOM 781 C C . GLU A 1 102 ? -5.579 -5.053 14.778 1.00 90.75 102 GLU A C 1
ATOM 783 O O . GLU A 1 102 ? -5.765 -6.275 14.719 1.00 90.75 102 GLU A O 1
ATOM 788 N N . ALA A 1 103 ? -4.986 -4.367 13.798 1.00 90.31 103 ALA A N 1
ATOM 789 C CA . ALA A 1 103 ? -4.360 -5.029 12.663 1.00 90.31 103 ALA A CA 1
ATOM 790 C C . ALA A 1 103 ? -3.198 -5.903 13.151 1.00 90.31 103 ALA A C 1
ATOM 792 O O . ALA A 1 103 ? -2.329 -5.453 13.898 1.00 90.31 103 ALA A O 1
ATOM 793 N N . ARG A 1 104 ? -3.185 -7.168 12.729 1.00 91.00 104 ARG A N 1
ATOM 794 C CA . ARG A 1 104 ? -2.119 -8.122 13.052 1.00 91.00 104 ARG A CA 1
ATOM 795 C C . ARG A 1 104 ? -1.186 -8.297 11.863 1.00 91.00 104 ARG A C 1
ATOM 797 O O . ARG A 1 104 ? -1.526 -7.941 10.739 1.00 91.00 104 ARG A O 1
ATOM 804 N N . SER A 1 105 ? -0.021 -8.884 12.124 1.00 92.50 105 SER A N 1
ATOM 805 C CA . SER A 1 105 ? 0.892 -9.294 11.060 1.00 92.50 105 SER A CA 1
ATOM 806 C C . SER A 1 105 ? 0.202 -10.288 10.124 1.00 92.50 105 SER A C 1
ATOM 808 O O . SER A 1 105 ? -0.333 -11.305 10.572 1.00 92.50 105 SER A O 1
ATOM 810 N N . VAL A 1 106 ? 0.219 -9.971 8.834 1.00 96.56 106 VAL A N 1
ATOM 811 C CA . VAL A 1 106 ? -0.335 -10.783 7.752 1.00 96.56 106 VAL A CA 1
ATOM 812 C C . VAL A 1 106 ? 0.817 -11.586 7.135 1.00 96.56 106 VAL A C 1
ATOM 814 O O . VAL A 1 106 ? 1.840 -10.990 6.789 1.00 96.56 106 VAL A O 1
ATOM 817 N N . PRO A 1 107 ? 0.703 -12.916 6.988 1.00 96.50 107 PRO A N 1
ATOM 818 C CA . PRO A 1 107 ? 1.713 -13.714 6.295 1.00 96.50 107 PRO A CA 1
ATOM 819 C C . PRO A 1 107 ? 1.908 -13.266 4.838 1.00 96.50 107 PRO A C 1
ATOM 821 O O . PRO A 1 107 ? 0.951 -12.898 4.160 1.00 96.50 107 PRO A O 1
ATOM 824 N N . GLU A 1 108 ? 3.139 -13.328 4.324 1.00 96.25 108 GLU A N 1
ATOM 825 C CA . GLU A 1 108 ? 3.387 -13.037 2.907 1.00 96.25 108 GLU A CA 1
ATOM 826 C C . GLU A 1 108 ? 2.790 -14.145 2.026 1.00 96.25 108 GLU A C 1
ATOM 828 O O . GLU A 1 108 ? 3.213 -15.299 2.091 1.00 96.25 108 GLU A O 1
ATOM 833 N N . ARG A 1 109 ? 1.805 -13.784 1.194 1.00 96.00 109 ARG A N 1
ATOM 834 C CA . ARG A 1 109 ? 1.176 -14.692 0.220 1.00 96.00 109 ARG A CA 1
ATOM 835 C C . ARG A 1 109 ? 1.908 -14.764 -1.107 1.00 96.00 109 ARG A C 1
ATOM 837 O O . ARG A 1 109 ? 1.682 -15.710 -1.860 1.00 96.00 109 ARG A O 1
ATOM 844 N N . ARG A 1 110 ? 2.728 -13.764 -1.433 1.00 95.62 110 ARG A N 1
ATOM 845 C CA . ARG A 1 110 ? 3.483 -13.749 -2.683 1.00 95.62 110 ARG A CA 1
ATOM 846 C C . ARG A 1 110 ? 4.501 -14.895 -2.661 1.00 95.62 110 ARG A C 1
ATOM 848 O O . ARG A 1 110 ? 5.386 -14.869 -1.807 1.00 95.62 110 ARG A O 1
ATOM 855 N N . PRO A 1 111 ? 4.433 -15.856 -3.603 1.00 94.00 111 PRO A N 1
ATOM 856 C CA . PRO A 1 111 ? 5.448 -16.898 -3.722 1.00 94.00 111 PRO A CA 1
ATOM 857 C C . PRO A 1 111 ? 6.826 -16.278 -3.939 1.00 94.00 111 PRO A C 1
ATOM 859 O O . PRO A 1 111 ? 6.928 -15.182 -4.502 1.00 94.00 111 PRO A O 1
ATOM 862 N N . ASP A 1 112 ? 7.890 -16.966 -3.540 1.00 92.94 112 ASP A N 1
ATOM 863 C CA . ASP A 1 112 ? 9.250 -16.475 -3.758 1.00 92.94 112 ASP A CA 1
ATOM 864 C C . ASP A 1 112 ? 9.611 -16.405 -5.259 1.00 92.94 112 ASP A C 1
ATOM 866 O O . ASP A 1 112 ? 8.855 -16.814 -6.144 1.00 92.94 112 ASP A O 1
ATOM 870 N N . ALA A 1 113 ? 10.756 -15.799 -5.577 1.00 89.25 113 ALA A N 1
ATOM 871 C CA . ALA A 1 113 ? 11.146 -15.583 -6.970 1.00 89.25 113 ALA A CA 1
ATOM 872 C C . ALA A 1 113 ? 11.345 -16.891 -7.755 1.00 89.25 113 ALA A C 1
ATOM 874 O O . ALA A 1 113 ? 11.011 -16.935 -8.939 1.00 89.25 113 ALA A O 1
ATOM 875 N N . GLU A 1 114 ? 11.845 -17.943 -7.105 1.00 89.06 114 GLU A N 1
ATOM 876 C CA . GLU A 1 114 ? 12.076 -19.247 -7.726 1.00 89.06 114 GLU A CA 1
ATOM 877 C C . GLU A 1 114 ? 10.742 -19.933 -8.042 1.00 89.06 114 GLU A C 1
ATOM 879 O O . GLU A 1 114 ? 10.515 -20.373 -9.170 1.00 89.06 114 GLU A O 1
ATOM 884 N N . GLN A 1 115 ? 9.807 -19.912 -7.092 1.00 90.25 115 GLN A N 1
ATOM 885 C CA . GLN A 1 115 ? 8.450 -20.431 -7.253 1.00 90.25 115 GLN A CA 1
ATOM 886 C C . GLN A 1 115 ? 7.684 -19.703 -8.367 1.00 90.25 115 GLN A C 1
ATOM 888 O O . GLN A 1 115 ? 7.016 -20.346 -9.182 1.00 90.25 115 GLN A O 1
ATOM 893 N N . ARG A 1 116 ? 7.802 -18.368 -8.459 1.00 89.44 116 ARG A N 1
ATOM 894 C CA . ARG A 1 116 ? 7.181 -17.588 -9.548 1.00 89.44 116 ARG A CA 1
ATOM 895 C C . ARG A 1 116 ? 7.795 -17.915 -10.910 1.00 89.44 116 ARG A C 1
ATOM 897 O O . ARG A 1 116 ? 7.060 -18.041 -11.888 1.00 89.44 116 ARG A O 1
ATOM 904 N N . ALA A 1 117 ? 9.116 -18.087 -10.982 1.00 83.88 117 ALA A N 1
ATOM 905 C CA . ALA A 1 117 ? 9.798 -18.474 -12.216 1.00 83.88 117 ALA A CA 1
ATOM 906 C C . ALA A 1 117 ? 9.387 -19.884 -12.677 1.00 83.88 117 ALA A C 1
ATOM 908 O O . ALA A 1 117 ? 9.100 -20.086 -13.858 1.00 83.88 117 ALA A O 1
ATOM 909 N N . ALA A 1 118 ? 9.277 -20.834 -11.743 1.00 82.50 118 ALA A N 1
ATO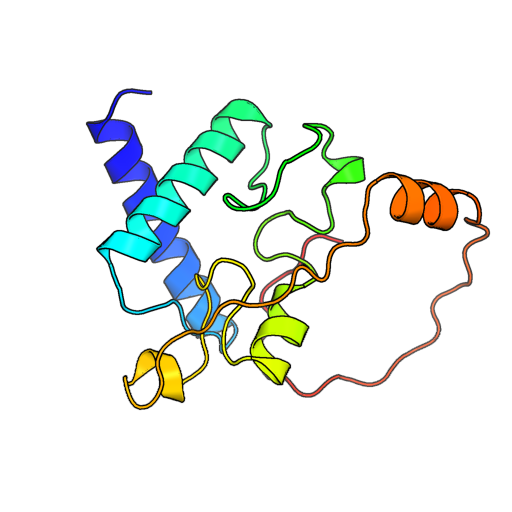M 910 C CA . ALA A 1 118 ? 8.808 -22.188 -12.021 1.00 82.50 118 ALA A CA 1
ATOM 911 C C . ALA A 1 118 ? 7.355 -22.206 -12.534 1.00 82.50 118 ALA A C 1
ATOM 913 O O . ALA A 1 118 ? 7.048 -22.920 -13.488 1.00 82.50 118 ALA A O 1
ATOM 914 N N . ALA A 1 119 ? 6.475 -21.373 -11.966 1.00 73.50 119 ALA A N 1
ATOM 915 C CA . ALA A 1 119 ? 5.092 -21.226 -12.427 1.00 73.50 119 ALA A CA 1
ATOM 916 C C . ALA A 1 119 ? 4.985 -20.537 -13.806 1.00 73.50 119 ALA A C 1
ATOM 918 O O . ALA A 1 119 ? 4.106 -20.868 -14.602 1.00 73.50 119 ALA A O 1
ATOM 919 N N . GLY A 1 120 ? 5.900 -19.611 -14.119 1.00 60.22 120 GLY A N 1
ATOM 920 C CA . GLY A 1 120 ? 5.985 -18.933 -15.419 1.00 60.22 120 GLY A CA 1
ATOM 921 C C . GLY A 1 120 ? 6.500 -19.813 -16.568 1.00 60.22 120 GLY A C 1
ATOM 922 O O . GLY A 1 120 ? 6.254 -19.497 -17.731 1.00 60.22 120 GLY A O 1
ATOM 923 N N . GLY A 1 121 ? 7.157 -20.940 -16.265 1.00 42.41 121 GLY A N 1
ATOM 924 C CA . GLY A 1 121 ? 7.688 -21.898 -17.247 1.00 42.41 121 GLY A CA 1
ATOM 925 C C . GLY A 1 121 ? 6.641 -22.781 -17.942 1.00 42.41 121 GLY A C 1
ATOM 926 O O . GLY A 1 121 ? 6.987 -23.543 -18.843 1.00 42.41 121 GLY A O 1
ATOM 927 N N . ALA A 1 122 ? 5.364 -22.676 -17.563 1.00 41.59 122 ALA A N 1
ATOM 928 C CA . ALA A 1 122 ? 4.264 -23.475 -18.102 1.00 41.59 122 ALA A CA 1
ATOM 929 C C . ALA A 1 122 ? 3.123 -22.608 -18.662 1.00 41.59 122 ALA A C 1
ATOM 931 O O . ALA A 1 122 ? 1.953 -22.848 -18.384 1.00 41.59 122 ALA A O 1
ATOM 932 N N . GLN A 1 123 ? 3.422 -21.600 -19.484 1.00 41.44 123 GLN A N 1
ATOM 933 C CA . GLN A 1 123 ? 2.377 -20.905 -20.243 1.00 41.44 123 GLN A CA 1
ATOM 934 C C . GLN A 1 123 ? 2.130 -21.586 -21.600 1.00 41.44 123 GLN A C 1
ATOM 936 O O . GLN A 1 123 ? 2.582 -21.134 -22.647 1.00 41.44 123 GLN A O 1
ATOM 941 N N . LYS A 1 124 ? 1.341 -22.668 -21.587 1.00 32.59 124 LYS A N 1
ATOM 942 C CA . LYS A 1 124 ? 0.289 -22.837 -22.600 1.00 32.59 124 LYS A CA 1
ATOM 943 C C . LYS A 1 124 ? -0.982 -22.286 -21.971 1.00 32.59 124 LYS A C 1
ATOM 945 O O . LYS A 1 124 ? -1.484 -22.855 -21.008 1.00 32.59 124 LYS A O 1
ATOM 950 N N . SER A 1 125 ? -1.464 -21.162 -22.486 1.00 36.03 125 SER A N 1
ATOM 951 C CA . SER A 1 125 ? -2.729 -20.559 -22.073 1.00 36.03 125 SER A CA 1
ATOM 952 C C . SER A 1 125 ? -3.875 -21.565 -22.224 1.00 36.03 125 SER A C 1
ATOM 954 O O . SER A 1 125 ? -4.042 -22.103 -23.322 1.00 36.03 125 SER A O 1
ATOM 956 N N . PRO A 1 126 ? -4.729 -21.777 -21.212 1.00 37.91 126 PRO A N 1
ATOM 957 C CA . PRO A 1 126 ? -6.101 -22.141 -21.470 1.00 37.91 126 PRO A CA 1
ATOM 958 C C . PRO A 1 126 ? -6.948 -20.872 -21.612 1.00 37.91 126 PRO A C 1
ATOM 960 O O . PRO A 1 126 ? -6.811 -19.895 -20.878 1.00 37.91 126 PRO A O 1
ATOM 963 N N . SER A 1 127 ? -7.801 -20.942 -22.629 1.00 35.75 127 SER A N 1
ATOM 964 C CA . SER A 1 127 ? -8.947 -20.092 -22.961 1.00 35.75 127 SER A CA 1
ATOM 965 C C . SER A 1 127 ? -9.826 -19.746 -21.737 1.00 35.75 127 SER A C 1
ATOM 967 O O . SER A 1 127 ? -9.767 -20.452 -20.729 1.00 35.75 127 SER A O 1
ATOM 969 N N . PRO A 1 128 ? -10.670 -18.696 -21.796 1.00 44.03 128 PRO A N 1
ATOM 970 C CA . PRO A 1 128 ? -11.355 -18.169 -20.630 1.00 44.03 128 PRO A CA 1
ATOM 971 C C . PRO A 1 128 ? -12.542 -19.064 -20.276 1.00 44.03 128 PRO A C 1
ATOM 973 O O . PRO A 1 128 ? -13.562 -19.061 -20.967 1.00 44.03 128 PRO A O 1
ATOM 976 N N . GLU A 1 129 ? -12.430 -19.806 -19.179 1.00 35.19 129 GLU A N 1
ATOM 977 C CA . GLU A 1 129 ? -13.573 -20.482 -18.577 1.00 35.19 129 GLU A CA 1
ATOM 978 C C . GLU A 1 129 ? -14.059 -19.699 -17.357 1.00 35.19 129 GLU A C 1
ATOM 980 O O . GLU A 1 129 ? -13.303 -19.307 -16.469 1.00 35.19 129 GLU A O 1
ATOM 985 N N . LYS A 1 130 ? -15.354 -19.393 -17.398 1.00 45.16 130 LYS A N 1
ATOM 986 C CA . LYS A 1 130 ? -16.087 -18.529 -16.479 1.00 45.16 130 LYS A CA 1
ATOM 987 C C . LYS A 1 130 ? -16.008 -19.082 -15.057 1.00 45.16 130 LYS A C 1
ATOM 989 O O . LYS A 1 130 ? -16.575 -20.136 -14.782 1.00 45.16 130 LYS A O 1
ATOM 994 N N . SER A 1 131 ? -15.411 -18.332 -14.140 1.00 37.34 131 SER A N 1
ATOM 995 C CA . SER A 1 131 ? -15.546 -18.562 -12.702 1.00 37.34 131 SER A CA 1
ATOM 996 C C . SER A 1 131 ? -16.435 -17.486 -12.071 1.00 37.34 131 SER A C 1
ATOM 998 O O . SER A 1 131 ? -16.350 -16.296 -12.370 1.00 37.34 131 SER A O 1
ATOM 1000 N N . ALA A 1 132 ? -17.380 -17.976 -11.270 1.00 31.86 132 ALA A N 1
ATOM 1001 C CA . ALA A 1 132 ? -18.484 -17.269 -10.630 1.00 31.86 132 ALA A CA 1
ATOM 1002 C C . ALA A 1 132 ? -18.027 -16.085 -9.749 1.00 31.86 132 ALA A C 1
ATOM 1004 O O . ALA A 1 132 ? -16.899 -16.091 -9.256 1.00 31.86 132 ALA A O 1
ATOM 1005 N N . PRO A 1 133 ? -18.892 -15.077 -9.509 1.00 32.09 133 PRO A N 1
ATOM 1006 C CA . PRO A 1 133 ? -18.493 -13.867 -8.807 1.00 32.09 133 PRO A CA 1
ATOM 1007 C C . PRO A 1 133 ? -18.175 -14.189 -7.346 1.00 32.09 133 PRO A C 1
ATOM 1009 O O . PRO A 1 133 ? -19.054 -14.592 -6.578 1.00 32.09 133 PRO A O 1
ATOM 1012 N N . ALA A 1 134 ? -16.919 -13.980 -6.954 1.00 41.84 134 ALA A N 1
ATOM 1013 C CA . ALA A 1 134 ? -16.565 -13.875 -5.551 1.00 41.84 134 ALA A CA 1
ATOM 1014 C C . ALA A 1 134 ? -17.289 -12.649 -4.985 1.00 41.84 134 ALA A C 1
ATOM 1016 O O . ALA A 1 134 ? -17.163 -11.531 -5.485 1.00 41.84 134 ALA A O 1
ATOM 1017 N N . ARG A 1 135 ? -18.129 -12.885 -3.979 1.00 38.31 135 ARG A N 1
ATOM 1018 C CA . ARG A 1 135 ? -18.907 -11.851 -3.305 1.00 38.31 135 ARG A CA 1
ATOM 1019 C C . ARG A 1 135 ? -17.963 -10.982 -2.472 1.00 38.31 135 ARG A C 1
ATOM 1021 O O . ARG A 1 135 ? -17.6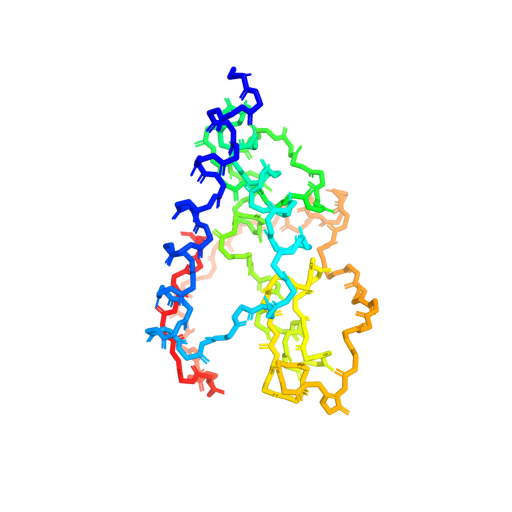68 -11.309 -1.332 1.00 38.31 135 ARG A O 1
ATOM 1028 N N . GLY A 1 136 ? -17.537 -9.875 -3.063 1.00 40.75 136 GLY A N 1
ATOM 1029 C CA . GLY A 1 136 ? -16.994 -8.692 -2.406 1.00 40.75 136 GLY A CA 1
ATOM 1030 C C . GLY A 1 136 ? -17.471 -7.501 -3.224 1.00 40.75 136 GLY A C 1
ATOM 1031 O O . GLY A 1 136 ? -17.027 -7.299 -4.350 1.00 40.75 136 GLY A O 1
ATOM 1032 N N . ALA A 1 137 ? -18.495 -6.808 -2.736 1.00 41.28 137 ALA A N 1
ATOM 1033 C CA . ALA A 1 137 ? -19.155 -5.745 -3.475 1.00 41.28 137 ALA A CA 1
ATOM 1034 C C . ALA A 1 137 ? -18.290 -4.478 -3.476 1.00 41.28 137 ALA A C 1
ATOM 1036 O O . ALA A 1 137 ? -18.505 -3.580 -2.670 1.00 41.28 137 ALA A O 1
ATOM 1037 N N . GLY A 1 138 ? -17.347 -4.401 -4.412 1.00 45.09 138 GLY A N 1
ATOM 1038 C CA . GLY A 1 138 ? -16.875 -3.120 -4.913 1.00 45.09 138 GLY A CA 1
ATOM 1039 C C . GLY A 1 138 ? -15.615 -3.202 -5.779 1.00 45.09 138 GLY A C 1
ATOM 1040 O O . GLY A 1 138 ? -14.652 -3.914 -5.515 1.00 45.09 138 GLY A O 1
ATOM 1041 N N . GLY A 1 139 ? -15.700 -2.528 -6.925 1.00 57.03 139 GLY A N 1
ATOM 1042 C CA . GLY A 1 139 ? -14.836 -2.732 -8.083 1.00 57.03 139 GLY A CA 1
ATOM 1043 C C . GLY A 1 139 ? -13.586 -1.863 -8.087 1.00 57.03 139 GLY A C 1
ATOM 1044 O O . GLY A 1 139 ? -13.404 -1.080 -9.017 1.00 57.03 139 GLY A O 1
ATOM 1045 N N . MET A 1 140 ? -12.704 -1.996 -7.093 1.00 63.19 140 MET A N 1
ATOM 1046 C CA . MET A 1 140 ? -11.377 -1.388 -7.225 1.00 63.19 140 MET A CA 1
ATOM 1047 C C . MET A 1 140 ? -10.513 -2.229 -8.172 1.00 63.19 140 MET A C 1
ATOM 1049 O O . MET A 1 140 ? -10.289 -3.415 -7.937 1.00 63.19 140 MET A O 1
ATOM 1053 N N . LYS A 1 141 ? -10.022 -1.607 -9.249 1.00 64.44 141 LYS A N 1
ATOM 1054 C CA . LYS A 1 141 ? -9.215 -2.263 -10.283 1.00 64.44 141 LYS A CA 1
ATOM 1055 C C . LYS A 1 141 ? -7.913 -2.822 -9.701 1.00 64.44 141 LYS A C 1
ATOM 1057 O O . LYS A 1 141 ? -7.101 -2.066 -9.177 1.00 64.44 141 LYS A O 1
ATOM 1062 N N . VAL A 1 142 ? -7.696 -4.122 -9.882 1.00 63.69 142 VAL A N 1
ATOM 1063 C CA . VAL A 1 142 ? -6.389 -4.766 -9.714 1.00 63.69 142 VAL A CA 1
ATOM 1064 C C . VAL A 1 142 ? -5.702 -4.834 -11.080 1.00 63.69 142 VAL A C 1
ATOM 1066 O O . VAL A 1 142 ? -6.361 -5.007 -12.110 1.00 63.69 142 VAL A O 1
ATOM 1069 N N . TRP A 1 143 ? -4.388 -4.625 -11.112 1.00 61.38 143 TRP A N 1
ATOM 1070 C CA . TRP A 1 143 ? -3.617 -4.576 -12.352 1.00 61.38 143 TRP A CA 1
ATOM 1071 C C . TRP A 1 143 ? -3.296 -5.996 -12.839 1.00 61.38 143 TRP A C 1
ATOM 1073 O O . TRP A 1 143 ? -2.299 -6.578 -12.429 1.00 61.38 143 TRP A O 1
ATOM 1083 N N . ARG A 1 144 ? -4.140 -6.534 -13.726 1.00 53.78 144 ARG A N 1
ATOM 1084 C CA . ARG A 1 144 ? -3.852 -7.735 -14.527 1.00 53.78 144 ARG A CA 1
ATOM 1085 C C . ARG A 1 144 ? -3.477 -7.361 -15.956 1.00 53.78 144 ARG A C 1
ATOM 1087 O O . ARG A 1 144 ? -4.039 -6.359 -16.461 1.00 53.78 144 ARG A O 1
#

=== Feature glossary ===
Key to the feature types in this record:

pLDDT. pLDDT is the predicted lDDT-Cα score: AlphaFold's confidence that the local environment of each residue (all inter-atomic distances within 15 Å) is correctly placed. It is a per-residue number between 0 and 100, with higher meaning more reliable.

Radius of gyration, Cα contacts, bounding box. The geometric summary reports three shape descriptors. Rg (radius of gyration) measures how spread out the Cα atoms are about their centre of mass; compact globular proteins have small Rg, elongated or unfolded ones large. Cα contacts (<8 Å, |i−j|>4) count long-range residue pairs in spatial proximity — high for tightly packed folds, near zero for rods or random coil. The bounding-box extents give the protein's footprint along x, y, z in Å.

Backbone torsions (φ/ψ). Backbone dihedral angles. Every residue except chain termini has a φ (preceding-C → N → Cα → C) and a ψ (N → Cα → C → next-N). They are reported in degrees following the IUPAC sign convention. Secondary structure is essentially a statement about which (φ, ψ) basin each residue occupies.

Contact-map, Ramachandran, and PAE plots. Plot images: a contact map (which residues are close in 3D, as an N×N binary image), a Ramachandran scatter (backbone torsion angles, revealing secondary-structure composition at a glance), and — for AlphaFold structures — a PAE heatmap (pairwise prediction confidence).

Predicted aligned error. Predicted Aligned Error (PAE) is an AlphaFold confidence matrix: entry (i, j) is the expected error in the position of residue j, in ångströms, when the prediction is superimposed on the true structure at residue i. Low PAE within a block of residues means that block is internally rigid and well-predicted; high PAE between two blocks means their relative placement is uncertain even if each block individually is confident.

Secondary structure (3-state, P-SEA). Three-state secondary structure (P-SEA) collapses the eight DSSP classes into helix (a), strand (b), and coil (c). P-SEA assigns these from Cα geometry alone — distances and angles — without requiring backbone oxygens, so it works on any Cα trace.

Solvent-accessible surface area. Solvent-accessible surface area (SASA) is the area in Å² traced out by the centre of a 1.4 Å probe sphere (a water molecule) rolled over the protein's van der Waals surface (Shrake–Rupley / Lee–Richards construction). Buried residues have near-zero SASA; fully exposed residues can exceed 200 Å². The total SASA scales roughly with the number of surface residues.

Foldseek 3Di. The Foldseek 3Di string encodes local tertiary geometry as a 20-letter alphabet — one character per residue — derived from the relative positions of nearby Cα atoms. Unlike the amino-acid sequence, 3Di is a direct function of the 3D structure, so two proteins with the same fold have similar 3Di strings even at low sequence identity.

B-factor. For experimental (PDB) structures, the B-factor (temperature factor) quantifies the positional spread of each atom in the crystal — a combination of thermal vibration and static disorder — in units of Å². High B-factors mark flexible loops or poorly resolved regions; low B-factors mark the rigid, well-ordered core.

mmCIF coordinates. The mmCIF block holds the 3D Cartesian coordinates of each backbone atom (N, Cα, C, O) in ångströms. mmCIF is the PDB's canonical archive format — a tagged-loop text representation of the atomic model.

InterPro / GO / CATH / organism. Functional annotations link the protein to curated databases. InterPro entries identify conserved domains and families by matching the sequence against member-database signatures (Pfam, PROSITE, CDD, …). Gene Ontology (GO) terms describe molecular function, biological process, and cellular component in a controlled vocabulary. CATH places the structure in a hierarchical fold classification (Class/Architecture/Topology/Homologous-superfamily). The organism is the source species.

Rendered structure images. Structure images are PyMOL renders from six orthogonal camera directions. Cartoon representation draws helices as coils and strands as arrows; sticks shows the backbone as bonds; surface shows the solvent-excluded envelope. Rainbow coloring maps sequence position to hue (blue→red, N→C); chain coloring assigns a distinct color per polypeptide.

Sequence. This is the polypeptide sequence — one letter per residue, N-terminus first. Length ranges from a few dozen residues for small domains to over a thousand for large multi-domain proteins.

Secondary structure (8-state, DSSP). The SS8 string is DSSP's per-residue secondary-structure call. α-helix (H) means an i→i+4 H-bond ladder; β-strand (E) means the residue participates in a β-sheet; 3₁₀ (G) and π (I) are tighter and wider helices; T/S are turns/bends; '-' is loop.

Nearest PDB structures. Structural nearest neighbors (via Foldseek easy-search vs the PDB). Reported per hit: target PDB id, E-value, and alignment TM-score. A TM-score above ~0.5 is the conventional threshold for 'same fold'.